Protein AF-A0AAP0ITT4-F1 (afdb_monomer_lite)

Foldseek 3Di:
DPPDDVQLVVLVVDDDPDPPDQQPQPAWDWDPRGPVPDID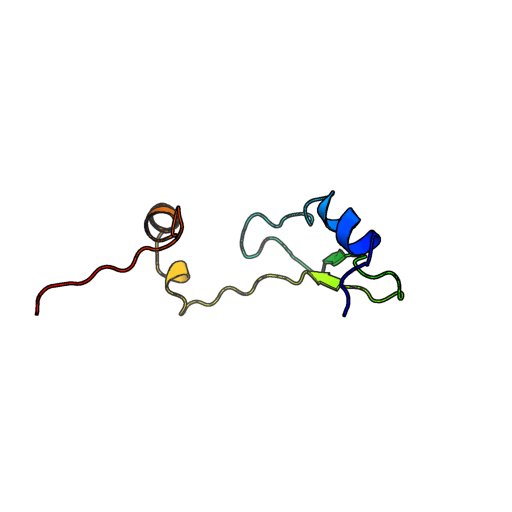TDGRHDDDCPDPVNPDDPVCVVVVDDPDPDDDDDDDD

Structure (mmCIF, N/CA/C/O backbone):
data_AF-A0AAP0ITT4-F1
#
_entry.id   AF-A0AAP0ITT4-F1
#
loop_
_atom_site.group_PDB
_atom_site.id
_atom_site.type_symbol
_atom_site.label_atom_id
_atom_site.label_alt_id
_atom_site.label_comp_id
_atom_site.label_asym_id
_atom_site.label_entity_id
_atom_site.label_seq_id
_atom_site.pdbx_PDB_ins_code
_atom_site.Cartn_x
_atom_site.Cartn_y
_atom_site.Cartn_z
_atom_site.occupancy
_atom_site.B_iso_or_equiv
_atom_site.auth_seq_id
_atom_site.auth_comp_id
_atom_site.auth_asym_id
_atom_site.auth_atom_id
_atom_site.pdbx_PDB_model_num
ATOM 1 N N . MET A 1 1 ? 6.830 18.192 -16.667 1.00 37.69 1 MET A N 1
ATOM 2 C CA . MET A 1 1 ? 5.362 18.203 -16.860 1.00 37.69 1 MET A CA 1
ATOM 3 C C . MET A 1 1 ? 4.957 16.994 -17.704 1.00 37.69 1 MET A C 1
ATOM 5 O O . MET A 1 1 ? 4.827 17.106 -18.912 1.00 37.69 1 MET A O 1
ATOM 9 N N . ALA A 1 2 ? 4.795 15.823 -17.080 1.00 46.31 2 ALA A N 1
ATOM 10 C CA . ALA A 1 2 ? 4.372 14.572 -17.730 1.00 46.31 2 ALA A CA 1
ATOM 11 C C . ALA A 1 2 ? 2.832 14.473 -17.838 1.00 46.31 2 ALA A C 1
ATOM 13 O O . ALA A 1 2 ? 2.232 13.447 -17.547 1.00 46.31 2 ALA A O 1
ATOM 14 N N . GLN A 1 3 ? 2.166 15.585 -18.169 1.00 47.81 3 GLN A N 1
ATOM 15 C CA . GLN A 1 3 ? 0.710 15.729 -18.018 1.00 47.81 3 GLN A CA 1
ATOM 16 C C . GLN A 1 3 ? -0.097 15.217 -19.228 1.00 47.81 3 GLN A C 1
ATOM 18 O O . GLN A 1 3 ? -1.322 15.283 -19.216 1.00 47.81 3 GLN A O 1
ATOM 23 N N . LYS A 1 4 ? 0.556 14.703 -20.278 1.00 52.69 4 LYS A N 1
ATOM 24 C CA . LYS A 1 4 ? -0.105 14.243 -21.511 1.00 52.69 4 LYS A CA 1
ATOM 25 C C . LYS A 1 4 ? 0.595 13.025 -22.117 1.00 52.69 4 LYS A C 1
ATOM 27 O O . LYS A 1 4 ? 0.998 13.058 -23.271 1.00 52.69 4 LYS A O 1
ATOM 32 N N . ASP A 1 5 ? 0.758 11.962 -21.339 1.00 60.16 5 ASP A N 1
ATOM 33 C CA . ASP A 1 5 ? 1.115 10.652 -21.888 1.00 60.16 5 ASP A CA 1
ATOM 34 C C . ASP A 1 5 ? -0.192 9.836 -22.071 1.00 60.16 5 ASP A C 1
ATOM 36 O O . ASP A 1 5 ? -0.723 9.290 -21.099 1.00 60.16 5 ASP A O 1
ATOM 40 N N . PRO A 1 6 ? -0.791 9.806 -23.283 1.00 60.34 6 PRO A N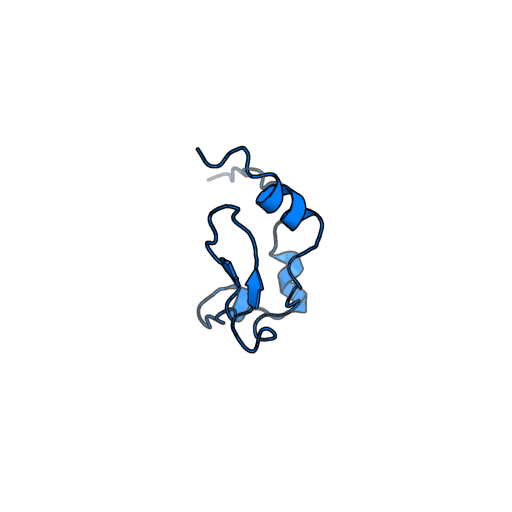 1
ATOM 41 C CA . PRO A 1 6 ? -1.944 8.957 -23.584 1.00 60.34 6 PRO A CA 1
ATOM 42 C C . PRO A 1 6 ? -1.757 7.455 -23.293 1.00 60.34 6 PRO A C 1
ATOM 44 O O . PRO A 1 6 ? -2.763 6.787 -23.060 1.00 60.34 6 PRO A O 1
ATOM 47 N N . VAL A 1 7 ? -0.532 6.917 -23.246 1.00 58.94 7 VAL A N 1
ATOM 48 C CA . VAL A 1 7 ? -0.253 5.522 -22.862 1.00 58.94 7 VAL A CA 1
ATOM 49 C C . VAL A 1 7 ? -0.325 5.362 -21.350 1.00 58.94 7 VAL A C 1
ATOM 51 O O . VAL A 1 7 ? -1.003 4.447 -20.893 1.00 58.94 7 VAL A O 1
ATOM 54 N N . ALA A 1 8 ? 0.216 6.292 -20.561 1.00 56.22 8 ALA A N 1
ATOM 55 C CA . ALA A 1 8 ? 0.011 6.316 -19.110 1.00 56.22 8 ALA A CA 1
ATOM 56 C C . ALA A 1 8 ? -1.482 6.455 -18.748 1.00 56.22 8 ALA A C 1
ATOM 58 O O . ALA A 1 8 ? -1.967 5.851 -17.788 1.00 56.22 8 ALA A O 1
ATOM 59 N N . ALA A 1 9 ? -2.241 7.225 -19.535 1.00 56.91 9 ALA A N 1
ATOM 60 C CA . ALA A 1 9 ? -3.689 7.347 -19.376 1.00 56.91 9 ALA A CA 1
ATOM 61 C C . ALA A 1 9 ? -4.445 6.073 -19.803 1.00 56.91 9 ALA A C 1
ATOM 63 O O . ALA A 1 9 ? -5.411 5.699 -19.140 1.00 56.91 9 ALA A O 1
ATOM 64 N N . ALA A 1 10 ? -4.008 5.382 -20.862 1.00 55.81 10 ALA A N 1
ATOM 65 C CA . ALA A 1 10 ? -4.580 4.108 -21.311 1.00 55.81 10 ALA A CA 1
ATOM 66 C C . ALA A 1 10 ? -4.207 2.931 -20.393 1.00 55.81 10 ALA A C 1
ATOM 68 O O . ALA A 1 10 ? -5.022 2.029 -20.206 1.00 55.81 10 ALA A O 1
ATOM 69 N N . ALA A 1 11 ? -3.043 2.975 -19.742 1.00 52.47 11 ALA A N 1
ATOM 70 C CA . ALA A 1 11 ? -2.644 2.042 -18.692 1.00 52.47 11 ALA A CA 1
ATOM 71 C C . ALA A 1 11 ? -3.571 2.116 -17.466 1.00 52.47 11 ALA A C 1
ATOM 73 O O . ALA A 1 11 ? -3.669 1.147 -16.730 1.00 52.47 11 ALA A O 1
ATOM 74 N N . ARG A 1 12 ? -4.334 3.207 -17.272 1.00 47.88 12 ARG A N 1
ATOM 75 C CA . ARG A 1 12 ? -5.426 3.254 -16.275 1.00 47.88 12 ARG A CA 1
ATOM 76 C C . ARG A 1 12 ? -6.639 2.402 -16.658 1.00 47.88 12 ARG A C 1
ATOM 78 O O . ARG A 1 12 ? -7.478 2.132 -15.802 1.00 47.88 12 ARG A O 1
ATOM 85 N N . LYS A 1 13 ? -6.786 2.051 -17.941 1.00 48.91 13 LYS A N 1
ATOM 86 C CA . LYS A 1 13 ? -7.947 1.321 -18.475 1.00 48.91 13 LYS A CA 1
ATOM 87 C C . LYS A 1 13 ? -7.899 -0.166 -18.115 1.00 48.91 13 LYS A C 1
ATOM 89 O O . LYS A 1 13 ? -8.946 -0.793 -17.994 1.00 48.91 13 LYS A O 1
ATOM 94 N N . TYR A 1 14 ? -6.702 -0.695 -17.879 1.00 46.50 14 TYR A N 1
ATOM 95 C CA . TYR A 1 14 ? -6.486 -1.993 -17.258 1.00 46.50 14 TYR A CA 1
ATOM 96 C C . TYR A 1 14 ? -6.053 -1.740 -15.820 1.00 46.50 14 TYR A C 1
ATOM 98 O O . TYR A 1 14 ? -5.110 -0.992 -15.582 1.00 46.50 14 TYR A O 1
ATOM 106 N N . LYS A 1 15 ? -6.741 -2.325 -14.834 1.00 47.66 15 LYS A N 1
ATOM 107 C CA . LYS A 1 15 ? -6.176 -2.327 -13.482 1.00 47.66 15 LYS A CA 1
ATOM 108 C C . LYS A 1 15 ? -4.794 -2.987 -13.588 1.00 47.66 15 LYS A C 1
ATOM 110 O O . LYS A 1 15 ? -4.711 -4.024 -14.253 1.00 47.66 15 LYS A O 1
ATOM 115 N N . PRO A 1 16 ? -3.735 -2.431 -12.968 1.00 51.41 16 PRO A N 1
ATOM 116 C CA . PRO A 1 16 ? -2.525 -3.206 -12.719 1.00 51.41 16 PRO A CA 1
ATOM 117 C C . PRO A 1 16 ? -2.967 -4.573 -12.200 1.00 51.41 16 PRO A C 1
ATOM 119 O O . PRO A 1 16 ? -3.891 -4.606 -11.382 1.00 51.41 16 PRO A O 1
ATOM 122 N N . ILE A 1 17 ? -2.418 -5.665 -12.746 1.00 52.84 17 I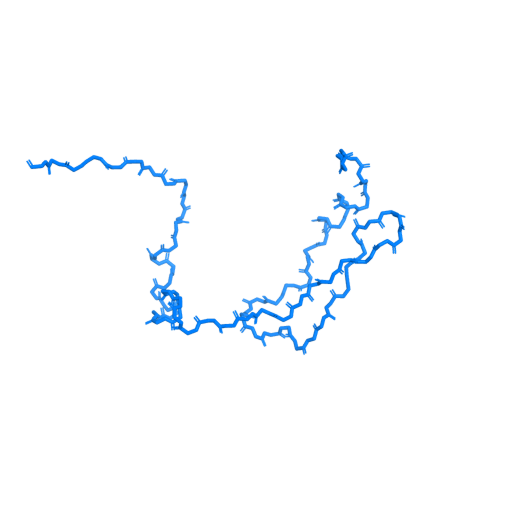LE A N 1
ATOM 123 C CA . ILE A 1 17 ? -2.770 -7.037 -12.353 1.00 52.84 17 ILE A CA 1
ATOM 124 C C . ILE A 1 17 ? -2.592 -7.100 -10.839 1.00 52.84 17 ILE A C 1
ATOM 126 O O . ILE A 1 17 ? -1.480 -7.108 -10.323 1.00 52.84 17 ILE A 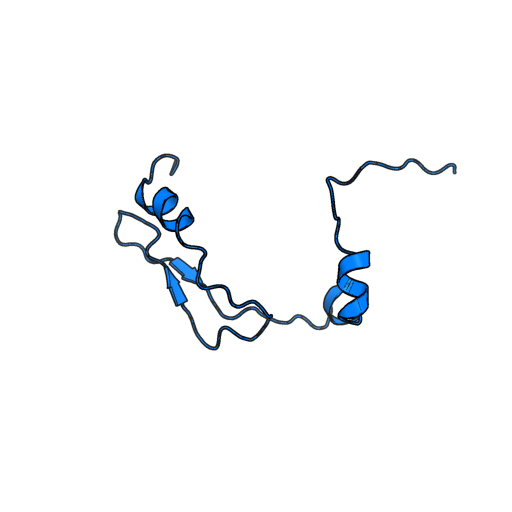O 1
ATOM 130 N N . GLN A 1 18 ? -3.708 -6.976 -10.131 1.00 49.59 18 GLN A N 1
ATOM 131 C CA . GLN A 1 18 ? -3.692 -6.585 -8.738 1.00 49.59 18 GLN A CA 1
ATOM 132 C C . GLN A 1 18 ? -3.307 -7.814 -7.925 1.00 49.59 18 GLN A C 1
ATOM 134 O O . GLN A 1 18 ? -4.060 -8.784 -7.873 1.00 49.59 18 GLN A O 1
ATOM 139 N N . SER A 1 19 ? -2.171 -7.756 -7.236 1.00 51.31 19 SER A N 1
ATOM 140 C CA . SER A 1 19 ? -1.928 -8.602 -6.070 1.00 51.31 19 SER A CA 1
ATOM 141 C C . SER A 1 19 ? -2.890 -8.134 -4.976 1.00 51.31 19 SER A C 1
ATOM 143 O O . SER A 1 19 ? -2.658 -7.119 -4.318 1.00 51.31 19 SER A O 1
ATOM 145 N N . ALA A 1 20 ? -4.019 -8.826 -4.819 1.00 46.06 20 ALA A N 1
ATOM 146 C CA . ALA A 1 20 ? -5.063 -8.476 -3.854 1.00 46.06 20 ALA A CA 1
ATOM 147 C C . ALA A 1 20 ? -4.600 -8.573 -2.384 1.00 46.06 20 ALA A C 1
ATOM 149 O O . ALA A 1 20 ? -5.309 -8.110 -1.493 1.00 46.06 20 ALA A O 1
ATOM 150 N N . VAL A 1 21 ? -3.421 -9.153 -2.126 1.00 50.25 21 VAL A N 1
ATOM 151 C CA . VAL A 1 21 ? -2.927 -9.475 -0.782 1.00 50.25 21 VAL A CA 1
ATOM 152 C C . VAL A 1 21 ? -1.431 -9.141 -0.674 1.00 50.25 21 VAL A C 1
ATOM 154 O O . VAL A 1 21 ? -0.673 -9.499 -1.583 1.00 50.25 21 VAL A O 1
ATOM 157 N N . PRO A 1 22 ? -0.963 -8.488 0.411 1.00 45.78 22 PRO A N 1
ATOM 158 C CA . PRO A 1 22 ? 0.466 -8.359 0.693 1.00 45.78 22 PRO A CA 1
ATOM 159 C C . PRO A 1 22 ? 1.158 -9.727 0.601 1.00 45.78 22 PRO A C 1
ATOM 161 O O . PRO A 1 22 ? 0.731 -10.675 1.253 1.00 45.78 22 PRO A O 1
ATOM 164 N N . GLY A 1 23 ? 2.198 -9.834 -0.231 1.00 51.12 23 GLY A N 1
ATOM 165 C CA . GLY A 1 23 ? 2.954 -11.077 -0.430 1.00 51.12 23 GLY A CA 1
ATOM 166 C C . GLY A 1 23 ? 2.516 -11.974 -1.598 1.00 51.12 23 GLY A C 1
ATOM 167 O O . GLY A 1 23 ? 3.124 -13.024 -1.774 1.00 51.12 23 GLY A O 1
ATOM 168 N N . THR A 1 24 ? 1.520 -11.599 -2.417 1.00 54.59 24 THR A N 1
ATOM 169 C CA . THR A 1 24 ? 1.131 -12.426 -3.591 1.00 54.59 24 THR A CA 1
ATOM 170 C C . THR A 1 24 ? 1.910 -12.131 -4.873 1.00 54.59 24 THR A C 1
ATOM 172 O O . THR A 1 24 ? 2.042 -13.006 -5.726 1.00 54.59 24 THR A O 1
ATOM 175 N N . THR A 1 25 ? 2.508 -10.945 -4.997 1.00 60.97 25 THR A N 1
ATOM 176 C CA . 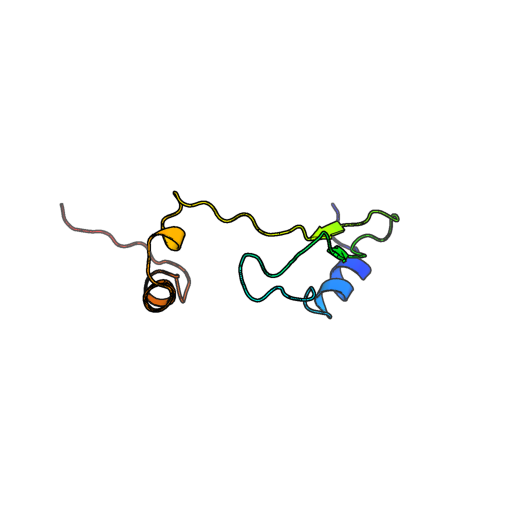THR A 1 25 ? 3.497 -10.671 -6.046 1.00 60.97 25 THR A CA 1
ATOM 177 C C . THR A 1 25 ? 4.802 -11.390 -5.693 1.00 60.97 25 THR A C 1
ATOM 179 O O . THR A 1 25 ? 5.554 -10.924 -4.843 1.00 60.97 25 THR A O 1
ATOM 182 N N . LEU A 1 26 ? 5.063 -12.541 -6.322 1.00 62.03 26 LEU A N 1
ATOM 183 C CA . LEU A 1 26 ? 6.278 -13.345 -6.097 1.00 62.03 26 LEU A CA 1
ATOM 184 C C . LEU A 1 26 ? 7.522 -12.797 -6.826 1.00 62.03 26 LEU A C 1
ATOM 186 O O . LEU A 1 26 ? 8.632 -13.260 -6.579 1.00 62.03 26 LEU A O 1
ATOM 190 N N . GLY A 1 27 ? 7.362 -11.806 -7.708 1.00 69.94 27 GLY A N 1
ATOM 191 C CA . GLY A 1 27 ? 8.462 -11.171 -8.437 1.00 69.94 27 GLY A CA 1
ATOM 192 C C . GLY A 1 27 ? 8.033 -9.885 -9.155 1.00 69.94 27 GLY A C 1
ATOM 193 O O . GLY A 1 27 ? 6.839 -9.606 -9.218 1.00 69.94 27 GLY A O 1
ATOM 194 N N . PRO A 1 28 ? 8.978 -9.082 -9.679 1.00 79.31 28 PRO A N 1
ATOM 195 C CA . PRO A 1 28 ? 8.659 -7.815 -10.334 1.00 79.31 28 PRO A CA 1
ATOM 196 C C . PRO A 1 28 ? 7.735 -7.989 -11.548 1.00 79.31 28 PRO A C 1
ATOM 198 O O . PRO A 1 28 ? 8.002 -8.815 -12.420 1.00 79.31 28 PRO A O 1
ATOM 201 N N . ILE A 1 29 ? 6.685 -7.173 -11.636 1.00 79.81 29 ILE A N 1
ATOM 202 C CA . ILE A 1 29 ? 5.752 -7.126 -12.766 1.00 79.81 29 ILE A CA 1
ATOM 203 C C . ILE A 1 29 ? 6.054 -5.870 -13.578 1.00 79.81 29 ILE A C 1
ATOM 205 O O . ILE A 1 29 ? 5.961 -4.752 -13.074 1.00 79.81 29 ILE A O 1
ATOM 209 N N . GLN A 1 30 ? 6.418 -6.047 -14.847 1.00 83.19 30 GLN A N 1
ATOM 210 C CA . GLN A 1 30 ? 6.658 -4.925 -15.750 1.00 83.19 30 GLN A CA 1
ATOM 211 C C . GLN A 1 30 ? 5.332 -4.298 -16.198 1.00 83.19 30 GLN A C 1
ATOM 213 O O . GLN A 1 30 ? 4.407 -4.993 -16.614 1.00 83.19 30 GLN A O 1
ATOM 218 N N . ILE A 1 31 ? 5.280 -2.972 -16.166 1.00 81.12 31 ILE A N 1
ATOM 219 C CA . ILE A 1 31 ? 4.176 -2.141 -16.626 1.00 81.12 31 ILE A CA 1
ATOM 220 C C . ILE A 1 31 ? 4.720 -1.171 -17.678 1.00 81.12 31 ILE A C 1
ATOM 222 O O . ILE A 1 31 ? 5.609 -0.354 -17.407 1.00 81.12 31 ILE A O 1
ATOM 226 N N . ASP A 1 32 ? 4.155 -1.240 -18.881 1.00 80.88 32 ASP A N 1
ATOM 227 C CA . ASP A 1 32 ? 4.485 -0.338 -19.984 1.00 80.88 32 ASP A CA 1
ATOM 228 C C . ASP A 1 32 ? 3.735 0.990 -19.800 1.00 80.88 32 ASP A C 1
ATOM 230 O O . ASP A 1 32 ? 2.633 1.198 -20.306 1.00 80.88 32 ASP A O 1
ATOM 234 N N . ALA A 1 33 ? 4.321 1.870 -18.984 1.00 77.00 33 ALA A N 1
ATOM 235 C CA . ALA A 1 33 ? 3.679 3.097 -18.514 1.00 77.00 33 ALA A CA 1
ATOM 236 C C . ALA A 1 33 ? 4.136 4.378 -19.237 1.00 77.00 33 ALA A C 1
ATOM 238 O O . ALA A 1 33 ? 3.519 5.422 -19.033 1.00 77.00 33 ALA A O 1
ATOM 239 N N . PHE A 1 34 ? 5.206 4.326 -20.042 1.00 81.50 34 PHE A N 1
ATOM 240 C CA . PHE A 1 34 ? 5.848 5.517 -20.609 1.00 81.50 34 PHE A CA 1
ATOM 241 C C . PHE A 1 34 ? 6.116 5.374 -22.114 1.00 81.50 34 PHE A C 1
ATOM 243 O O . PHE A 1 34 ? 6.721 4.391 -22.543 1.00 81.50 34 PHE A O 1
ATOM 250 N N . PHE A 1 35 ? 5.783 6.394 -22.915 1.00 69.62 35 PHE A N 1
ATOM 251 C CA . PHE A 1 35 ? 6.098 6.396 -24.359 1.00 69.62 35 PHE A CA 1
ATOM 252 C C . PHE A 1 35 ? 7.597 6.385 -24.690 1.00 69.62 35 PHE A C 1
ATOM 254 O O . PHE A 1 35 ? 7.982 5.919 -25.757 1.00 69.62 35 PHE A O 1
ATOM 261 N N . GLY A 1 36 ? 8.454 6.900 -23.803 1.00 82.19 36 GLY A N 1
ATOM 262 C CA . GLY A 1 36 ? 9.901 7.025 -24.035 1.00 82.19 36 GLY A CA 1
ATOM 263 C C . GLY A 1 36 ? 10.697 5.720 -23.905 1.00 82.19 36 GLY A C 1
ATOM 264 O O . GLY A 1 36 ? 11.916 5.775 -23.782 1.00 82.19 36 GLY A O 1
ATOM 265 N N . GLY A 1 37 ? 10.032 4.561 -23.854 1.00 79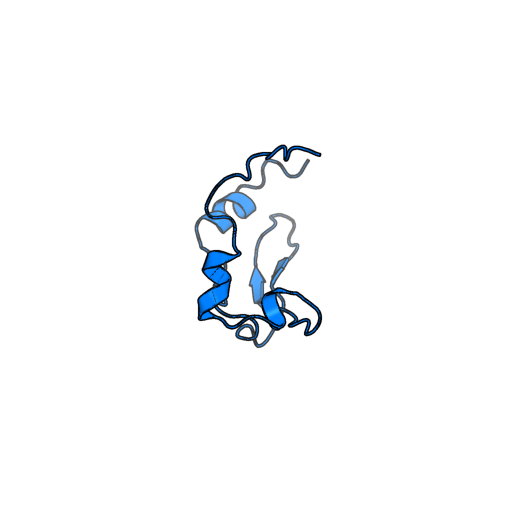.12 37 GLY A N 1
ATOM 266 C CA . GLY A 1 37 ? 10.675 3.251 -23.696 1.00 79.12 37 GLY A CA 1
ATOM 267 C C . GLY A 1 37 ? 11.102 2.905 -22.262 1.00 79.12 37 GLY A C 1
ATOM 268 O O . GLY A 1 37 ? 11.645 1.827 -22.029 1.00 79.12 37 GLY A O 1
ATOM 269 N N . GLY A 1 38 ? 10.843 3.786 -21.290 1.00 80.69 38 GLY A N 1
ATOM 270 C CA . GLY A 1 38 ? 11.007 3.480 -19.868 1.00 80.69 38 GLY A CA 1
ATOM 271 C C . GLY A 1 38 ? 9.986 2.441 -19.395 1.00 80.69 38 GLY A C 1
ATOM 272 O O . GLY A 1 38 ? 8.828 2.469 -19.808 1.00 80.69 38 GLY A O 1
ATOM 273 N N . LYS A 1 39 ? 10.405 1.539 -18.501 1.00 80.50 39 LYS A N 1
ATOM 274 C CA . LYS A 1 39 ? 9.561 0.487 -17.911 1.00 80.50 39 LYS A CA 1
ATOM 275 C C . LYS A 1 39 ? 9.312 0.792 -16.434 1.00 80.50 39 LYS A C 1
ATOM 277 O O . LYS A 1 39 ? 10.258 1.091 -15.706 1.00 80.50 39 LYS A O 1
ATOM 282 N N . LEU A 1 40 ? 8.058 0.718 -15.993 1.00 82.62 40 LEU A N 1
ATOM 283 C CA . LEU A 1 40 ? 7.703 0.754 -14.573 1.00 82.62 40 LEU A CA 1
ATOM 284 C C . LEU A 1 40 ? 7.645 -0.685 -14.059 1.00 82.62 40 LEU A C 1
ATOM 286 O O . LEU A 1 40 ? 7.162 -1.561 -14.766 1.00 82.62 40 LEU A O 1
ATOM 290 N N . PHE A 1 41 ? 8.117 -0.936 -12.843 1.00 83.31 41 PHE A N 1
ATOM 291 C CA . PHE A 1 41 ? 8.030 -2.258 -12.230 1.00 83.31 41 PHE A CA 1
ATOM 292 C C . PHE A 1 41 ? 7.235 -2.163 -10.936 1.00 83.31 41 PHE A C 1
ATOM 294 O O . PHE A 1 41 ? 7.607 -1.407 -10.039 1.00 83.31 41 PHE A O 1
ATOM 301 N N . ASP A 1 42 ? 6.153 -2.928 -10.853 1.00 80.06 42 ASP A N 1
ATOM 302 C CA . ASP A 1 42 ? 5.494 -3.222 -9.586 1.00 80.06 42 ASP A CA 1
ATOM 303 C C . ASP A 1 42 ? 6.284 -4.332 -8.889 1.00 80.06 42 ASP A C 1
ATOM 305 O O . ASP A 1 42 ? 6.557 -5.378 -9.480 1.00 80.06 42 ASP A O 1
ATOM 309 N N . THR A 1 43 ? 6.732 -4.085 -7.666 1.00 81.50 43 THR A N 1
ATOM 310 C CA . THR A 1 43 ? 7.605 -4.999 -6.929 1.00 81.50 43 THR A CA 1
ATOM 311 C C . THR A 1 43 ? 6.841 -5.666 -5.791 1.00 81.50 43 THR A C 1
ATOM 313 O O . THR A 1 43 ? 5.835 -5.134 -5.318 1.00 81.50 43 THR A O 1
ATOM 316 N N . PRO A 1 44 ? 7.298 -6.837 -5.315 1.00 78.31 44 PRO A N 1
ATOM 317 C CA . PRO A 1 44 ? 6.709 -7.468 -4.143 1.00 78.31 44 PRO A CA 1
ATOM 318 C C . PRO A 1 44 ? 6.559 -6.493 -2.967 1.00 78.31 44 PRO A C 1
ATOM 320 O O . PRO A 1 44 ? 7.516 -5.835 -2.554 1.00 78.31 44 PRO A O 1
ATOM 323 N N . GLY A 1 45 ? 5.346 -6.413 -2.414 1.00 76.62 45 GLY A N 1
ATOM 324 C CA . GLY A 1 45 ? 5.071 -5.588 -1.242 1.00 76.62 45 GLY A CA 1
ATOM 325 C C . GLY A 1 45 ? 5.803 -6.111 -0.003 1.00 76.62 45 GLY A C 1
ATOM 326 O O . GLY A 1 45 ? 5.782 -7.307 0.277 1.00 76.62 45 GLY A O 1
ATOM 327 N N . VAL A 1 46 ? 6.418 -5.211 0.769 1.00 80.19 46 VAL A N 1
ATOM 328 C CA . VAL A 1 46 ? 7.124 -5.562 2.011 1.00 80.19 46 VAL A CA 1
ATOM 329 C C . VAL A 1 46 ? 6.168 -5.508 3.201 1.00 80.19 46 VAL A C 1
ATOM 331 O O . VAL A 1 46 ? 5.532 -4.481 3.458 1.00 80.19 46 VAL A O 1
ATOM 334 N N . HIS A 1 47 ? 6.106 -6.596 3.967 1.00 82.38 47 HIS A N 1
ATOM 335 C CA . HIS A 1 47 ? 5.419 -6.618 5.253 1.00 82.38 47 HIS A CA 1
ATOM 336 C C . HIS A 1 47 ? 6.333 -6.056 6.351 1.00 82.38 47 HIS A C 1
ATOM 338 O O . HIS A 1 47 ? 7.437 -6.549 6.565 1.00 82.38 47 HIS A O 1
ATOM 344 N N . LEU A 1 48 ? 5.876 -5.016 7.051 1.00 85.38 48 LEU A N 1
ATOM 345 C CA . LEU A 1 48 ? 6.611 -4.398 8.155 1.00 85.38 48 LEU A CA 1
ATOM 346 C C . LEU A 1 48 ? 5.902 -4.699 9.474 1.00 85.38 48 LEU A C 1
ATOM 348 O O . LEU A 1 48 ? 4.859 -4.114 9.757 1.00 85.38 48 LEU A O 1
ATOM 352 N N . HIS A 1 49 ? 6.505 -5.559 10.294 1.00 87.12 49 HIS A N 1
ATOM 353 C CA . HIS A 1 49 ? 5.917 -6.043 11.550 1.00 87.12 49 HIS A CA 1
ATOM 354 C C . HIS A 1 49 ? 5.628 -4.944 12.585 1.00 87.12 49 HIS A C 1
ATOM 356 O O . HIS A 1 49 ? 4.787 -5.122 13.454 1.00 87.12 49 HIS A O 1
ATOM 362 N N . HIS A 1 50 ? 6.306 -3.798 12.493 1.00 91.06 50 HIS A N 1
ATOM 363 C CA . HIS A 1 50 ? 6.111 -2.664 13.400 1.00 91.06 50 HIS A CA 1
ATOM 364 C C . HIS A 1 50 ? 4.987 -1.711 12.960 1.00 91.06 50 HIS A C 1
ATOM 366 O O . HIS A 1 50 ? 4.696 -0.741 13.659 1.00 91.06 50 HIS A O 1
ATOM 372 N N . ARG A 1 51 ? 4.371 -1.919 11.786 1.00 87.38 51 ARG A N 1
ATOM 373 C CA . ARG A 1 51 ? 3.227 -1.100 11.358 1.00 87.38 51 ARG A CA 1
ATOM 374 C C . ARG A 1 51 ? 1.991 -1.479 12.162 1.00 87.38 51 ARG A C 1
ATOM 376 O O . ARG A 1 51 ? 1.741 -2.655 12.380 1.00 87.38 51 ARG A O 1
ATOM 383 N N . GLN A 1 52 ? 1.159 -0.492 12.495 1.00 89.31 52 GLN A N 1
ATOM 384 C CA . GLN A 1 52 ? -0.087 -0.721 13.234 1.00 89.31 52 GLN A CA 1
ATOM 385 C C . GLN A 1 52 ? -0.954 -1.800 12.560 1.00 89.31 52 GLN A C 1
ATOM 387 O O . GLN A 1 52 ? -1.367 -2.756 13.200 1.00 89.31 52 GLN A O 1
ATOM 392 N N . ALA A 1 53 ? -1.134 -1.721 11.239 1.00 88.31 53 ALA A N 1
ATOM 393 C CA . ALA A 1 53 ? -1.909 -2.708 10.485 1.00 88.31 53 ALA A CA 1
ATOM 394 C C . ALA A 1 53 ? -1.327 -4.139 10.509 1.00 88.31 53 ALA A C 1
ATOM 396 O O . ALA A 1 53 ? -2.031 -5.073 10.147 1.00 88.31 53 ALA A O 1
ATOM 397 N N . ALA A 1 54 ? -0.061 -4.326 10.901 1.00 88.75 54 ALA A N 1
ATOM 398 C CA . ALA A 1 54 ? 0.553 -5.647 11.034 1.00 88.75 54 ALA A CA 1
ATOM 399 C C . ALA A 1 54 ? 0.270 -6.313 12.391 1.00 88.75 54 ALA A C 1
ATOM 401 O O . ALA A 1 54 ? 0.425 -7.524 12.502 1.00 88.75 54 ALA A O 1
ATOM 402 N N . VAL A 1 55 ? -0.136 -5.542 13.407 1.00 91.81 55 VAL A N 1
ATOM 403 C CA . VAL A 1 55 ? -0.427 -6.050 14.762 1.00 91.81 55 VAL A CA 1
ATOM 404 C C . VAL A 1 55 ? -1.924 -6.202 15.044 1.00 91.81 55 VAL A C 1
ATOM 406 O O . VAL A 1 55 ? -2.301 -6.622 16.131 1.00 91.81 55 VAL A O 1
ATOM 409 N N . ILE A 1 56 ? -2.781 -5.848 14.084 1.00 91.75 56 ILE A N 1
ATOM 410 C CA . ILE A 1 56 ? -4.241 -5.900 14.204 1.00 91.75 56 ILE A CA 1
ATOM 411 C C . ILE A 1 56 ? -4.778 -7.090 13.407 1.00 91.75 56 ILE A C 1
ATOM 413 O O . ILE A 1 56 ? -4.290 -7.376 12.312 1.00 91.75 56 ILE A O 1
ATOM 417 N N . HIS A 1 57 ? -5.803 -7.762 13.935 1.00 91.19 57 HIS A N 1
ATOM 418 C CA . HIS A 1 57 ? -6.486 -8.837 13.223 1.00 91.19 57 HIS A CA 1
ATOM 419 C C . HIS A 1 57 ? -7.161 -8.325 11.946 1.00 91.19 57 HIS A C 1
ATOM 421 O O . HIS A 1 57 ? -7.704 -7.224 11.894 1.00 91.19 57 HIS A O 1
ATOM 427 N N . SER A 1 58 ? -7.140 -9.137 10.887 1.00 87.44 58 SER A N 1
ATOM 428 C CA . SER A 1 58 ? -7.626 -8.732 9.563 1.00 87.44 58 SER A CA 1
ATOM 429 C C . SER A 1 58 ? -9.097 -8.314 9.544 1.00 87.44 58 SER A C 1
ATOM 431 O O . SER A 1 58 ? -9.470 -7.461 8.743 1.00 87.44 58 SER A O 1
ATOM 433 N N . GLU A 1 59 ? -9.916 -8.892 10.423 1.00 92.50 59 GLU A N 1
ATOM 434 C CA . GLU A 1 59 ? -11.332 -8.547 10.603 1.00 92.50 59 GLU A CA 1
ATOM 435 C C . GLU A 1 59 ? -11.557 -7.132 11.154 1.00 92.50 59 GLU A C 1
ATOM 437 O O . GLU A 1 59 ? -12.558 -6.503 10.816 1.00 92.50 59 GLU A O 1
ATOM 442 N N . ASP A 1 60 ? -10.593 -6.593 11.904 1.00 92.62 60 ASP A N 1
ATOM 443 C CA . ASP A 1 60 ? -10.685 -5.275 12.539 1.00 92.62 60 ASP A CA 1
ATOM 444 C C . ASP A 1 60 ? -10.087 -4.151 11.680 1.00 92.62 60 ASP A C 1
ATOM 446 O O . ASP A 1 60 ? -10.402 -2.972 11.863 1.00 92.62 60 ASP A O 1
ATOM 450 N N . LEU A 1 61 ? -9.232 -4.484 10.705 1.00 90.19 61 LEU A N 1
ATOM 451 C CA . LEU A 1 61 ? -8.598 -3.496 9.822 1.00 90.19 61 LEU A CA 1
ATOM 452 C C . LEU A 1 61 ? -9.600 -2.555 9.120 1.00 90.19 61 LEU A C 1
ATOM 454 O O . LEU A 1 61 ? -9.323 -1.351 9.066 1.00 90.19 61 LEU A O 1
ATOM 458 N N . PRO A 1 62 ? -10.764 -3.019 8.614 1.00 91.19 62 PRO A N 1
ATOM 459 C CA . PRO A 1 62 ? -11.749 -2.137 7.990 1.00 91.19 62 PRO A CA 1
ATOM 460 C C . PRO A 1 62 ? -12.324 -1.076 8.935 1.00 91.19 62 PRO A C 1
ATOM 462 O O . PRO A 1 62 ? -12.686 0.005 8.466 1.00 91.19 62 PRO A O 1
ATOM 465 N N . ALA A 1 63 ? -12.388 -1.355 10.242 1.00 92.88 63 ALA A N 1
ATOM 466 C CA . ALA A 1 63 ? -12.892 -0.412 11.242 1.00 92.88 63 ALA A CA 1
ATOM 467 C C . ALA A 1 63 ? -11.917 0.751 11.497 1.00 92.88 63 ALA A C 1
ATOM 469 O O . ALA A 1 63 ? -12.331 1.837 11.902 1.00 92.88 63 ALA A O 1
ATOM 470 N N . LEU A 1 64 ? -10.625 0.539 11.238 1.00 90.75 64 LEU A N 1
ATOM 471 C CA . LEU A 1 64 ? -9.571 1.543 11.410 1.00 90.75 64 LEU A CA 1
ATOM 472 C C . LEU A 1 64 ? -9.274 2.315 10.122 1.00 90.75 64 LEU A C 1
ATOM 474 O O . LEU A 1 64 ? -8.719 3.415 10.166 1.00 90.75 64 LEU A O 1
ATOM 478 N N . ALA A 1 65 ? -9.634 1.749 8.971 1.00 91.50 65 ALA A N 1
ATOM 479 C CA . ALA A 1 65 ? -9.491 2.404 7.685 1.00 91.50 65 ALA A CA 1
ATOM 480 C C . ALA A 1 65 ? -10.546 3.517 7.520 1.00 91.50 65 ALA A C 1
ATOM 482 O O . ALA A 1 65 ? -11.744 3.269 7.683 1.00 91.50 65 ALA A O 1
ATOM 483 N N . PRO A 1 66 ? -10.148 4.744 7.141 1.00 92.94 66 PRO A N 1
ATOM 484 C CA . PRO A 1 66 ? -11.103 5.796 6.819 1.00 92.94 66 PRO A CA 1
ATOM 485 C C . PRO A 1 66 ? -12.004 5.390 5.643 1.00 92.94 66 PRO A C 1
ATOM 487 O O . PRO A 1 66 ? -11.518 5.130 4.546 1.00 92.94 66 PRO A O 1
ATOM 490 N N . GLN A 1 67 ? -13.322 5.385 5.857 1.00 91.44 67 GLN A N 1
ATOM 491 C CA . GLN A 1 67 ? -14.323 5.085 4.816 1.00 91.44 67 GLN A CA 1
ATOM 492 C C . GLN A 1 67 ? -14.717 6.323 3.993 1.00 91.44 67 GLN A C 1
ATOM 494 O O . GLN A 1 67 ? -15.338 6.235 2.936 1.00 91.44 67 GLN A O 1
ATOM 499 N N . SER A 1 68 ? -14.351 7.506 4.480 1.00 93.31 68 SER A N 1
ATOM 500 C CA . SER A 1 68 ? -14.612 8.790 3.845 1.00 93.31 68 SER A CA 1
ATOM 501 C C . SER A 1 68 ? -13.498 9.775 4.178 1.00 93.31 68 SER A C 1
ATOM 503 O O . SER A 1 68 ? -12.604 9.494 4.979 1.00 93.31 68 SER A O 1
ATOM 505 N N . ARG A 1 69 ? -13.568 10.973 3.590 1.00 95.19 69 ARG A N 1
ATOM 506 C CA . ARG A 1 69 ? -12.690 12.088 3.960 1.00 95.19 69 ARG A CA 1
ATOM 507 C C . ARG A 1 69 ? -12.739 12.311 5.480 1.00 95.19 69 ARG A C 1
ATOM 509 O O . ARG A 1 69 ? -13.826 12.442 6.041 1.00 95.19 69 ARG A O 1
ATOM 516 N N . LEU A 1 70 ? -11.568 12.361 6.118 1.00 95.06 70 LEU A N 1
ATOM 517 C CA . LEU A 1 70 ? -11.438 12.646 7.548 1.00 95.06 70 LEU A CA 1
ATOM 518 C C . LEU A 1 70 ? -11.950 14.056 7.860 1.00 95.06 70 LEU A C 1
ATOM 520 O O . LEU A 1 70 ? -11.659 15.000 7.126 1.00 95.06 70 LEU A O 1
ATOM 524 N N . GLN A 1 71 ? -12.693 14.180 8.957 1.00 95.00 71 GLN A N 1
ATOM 525 C CA . GLN A 1 71 ? -13.208 15.447 9.471 1.00 95.00 71 GLN A CA 1
ATOM 526 C C . GLN A 1 71 ? -12.477 15.793 10.767 1.00 95.00 71 GLN A C 1
ATOM 528 O O . GLN A 1 71 ? -12.257 14.918 11.607 1.00 95.00 71 GLN A O 1
ATOM 533 N N . GLY A 1 72 ? -12.105 17.061 10.936 1.00 94.88 72 GLY A N 1
ATOM 534 C CA . GLY A 1 72 ? -11.491 17.531 12.176 1.00 94.88 72 GLY A CA 1
ATOM 535 C C . GLY A 1 72 ? -12.472 17.422 13.343 1.00 94.88 72 GLY A C 1
ATOM 536 O O . GLY A 1 72 ? -13.630 17.818 13.217 1.00 94.88 72 GLY A O 1
ATOM 537 N N . LYS A 1 73 ? -12.013 16.895 14.481 1.00 93.06 73 LYS A N 1
ATOM 538 C CA . LYS A 1 73 ? -12.760 16.908 15.745 1.00 93.06 73 LYS A CA 1
ATOM 539 C C . LYS A 1 73 ? -12.014 17.780 16.747 1.00 93.06 73 LYS A C 1
ATOM 541 O O . LYS A 1 73 ? -10.817 17.598 16.942 1.00 93.06 73 LYS A O 1
ATOM 546 N N . SER A 1 74 ? -12.725 18.723 17.358 1.00 95.25 74 SER A N 1
ATOM 547 C CA . SER A 1 74 ? -12.247 19.448 18.533 1.00 95.25 74 SER A CA 1
ATOM 548 C C . SER A 1 74 ? -12.793 18.744 19.769 1.00 95.25 74 SER A C 1
ATOM 550 O O . SER A 1 74 ? -13.967 18.370 19.795 1.00 95.25 74 SER A O 1
ATOM 552 N N . PHE A 1 75 ? -11.935 18.527 20.758 1.00 92.50 75 PHE A N 1
ATOM 553 C CA . PHE A 1 75 ? -12.314 17.955 22.042 1.00 92.50 75 PHE A CA 1
ATOM 554 C C . PHE A 1 75 ? -12.164 19.043 23.112 1.00 92.50 75 PHE A C 1
ATOM 556 O O . PHE A 1 75 ? -11.204 19.815 23.030 1.00 92.50 75 PHE A O 1
ATOM 563 N N . PRO A 1 76 ? -13.103 19.149 24.070 1.00 89.75 76 PRO A N 1
ATOM 564 C CA . PRO A 1 76 ? -12.947 20.063 25.193 1.00 89.75 76 PRO A CA 1
ATOM 565 C C . PRO A 1 76 ? -11.710 19.670 26.012 1.00 89.75 76 PRO A C 1
ATOM 567 O O . PRO A 1 76 ? -11.402 18.482 26.133 1.00 89.75 76 PRO A O 1
ATOM 570 N N . VAL A 1 77 ? -11.010 20.683 26.523 1.00 80.56 77 VAL A N 1
ATOM 571 C CA . VAL A 1 77 ? -9.847 20.549 27.414 1.00 80.56 77 VAL A CA 1
ATOM 572 C C . VAL A 1 77 ? -10.315 20.550 28.859 1.00 80.56 77 VAL A C 1
ATOM 574 O O . VAL A 1 77 ? -11.200 21.381 29.168 1.00 80.56 77 VAL A O 1
#

InterPro domains:
  IPR044229 NO-associated protein 1 [PTHR47569] (1-76)

Secondary structure (DSSP, 8-state):
--TT-HHHHHTTTS------STT---S-EEE---TTS--EEE-PPPP-TTSHHHHS-TTTHHHHS-SS---------

Radius of gyration: 18.34 Å; chains: 1; bounding box: 26×34×52 Å

Organism: NCBI:txid152371

pLDDT: mean 74.7, std 17.39, range [37.69, 95.25]

Sequence (77 aa):
MAQKDPVAAAARKYKPIQSAVPGTTLGPIQIDAFFGGGKLFDTPGVHLHHRQAAVIHSEDLPALAPQSRLQGKSFPV